Protein AF-A0A160TZB8-F1 (afdb_monomer_lite)

Foldseek 3Di:
DDPLLVVLLPLEDDDDDDVVSVVVLVPAPLQQKNKDFQFDPVDPVRDTQKMWMWHHPDRLDLETEIGIHGYPVGPPQCVVLLRLLLRLLSSVVNNNQKYKYKHAPPPVVVVVVCVLLVWDFPDCDPRITMTMDGSVSSNVSSVPDPPDVCSVVSVVVSD

Structure (mmCIF, N/CA/C/O backbone):
data_AF-A0A160TZB8-F1
#
_entry.id   AF-A0A160TZB8-F1
#
loop_
_atom_site.group_PDB
_atom_site.id
_atom_site.type_symbol
_atom_site.label_atom_id
_atom_site.label_alt_id
_atom_site.label_comp_id
_atom_site.label_asym_id
_atom_site.label_entity_id
_atom_site.label_seq_id
_atom_site.pdbx_PDB_ins_code
_atom_site.Cartn_x
_atom_site.Cartn_y
_atom_site.Cartn_z
_atom_site.occupancy
_atom_site.B_iso_or_equiv
_atom_site.auth_seq_id
_atom_site.auth_comp_id
_atom_site.auth_asym_id
_atom_site.auth_atom_id
_atom_site.pdbx_PDB_model_num
ATOM 1 N N . MET A 1 1 ? 2.854 10.811 11.549 1.00 58.38 1 MET A N 1
ATOM 2 C CA . MET A 1 1 ? 3.397 10.526 10.210 1.00 58.38 1 MET A CA 1
ATOM 3 C C . MET A 1 1 ? 4.912 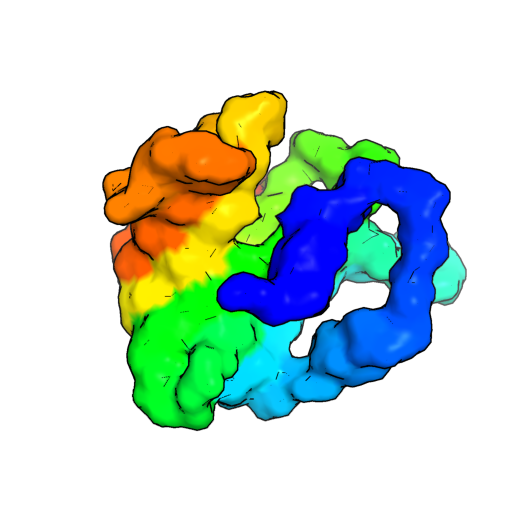10.497 10.303 1.00 58.38 1 MET A C 1
ATOM 5 O O . MET A 1 1 ? 5.502 11.507 10.694 1.00 58.38 1 MET A O 1
ATOM 9 N N . SER A 1 2 ? 5.513 9.342 10.032 1.00 65.06 2 SER A N 1
ATOM 10 C CA . SER A 1 2 ? 6.950 9.123 10.201 1.00 65.06 2 SER A CA 1
ATOM 11 C C . SER A 1 2 ? 7.764 9.603 8.976 1.00 65.06 2 SER A C 1
ATOM 13 O O . SER A 1 2 ? 7.187 9.861 7.910 1.00 65.06 2 SER A O 1
ATOM 15 N N . PRO A 1 3 ? 9.092 9.795 9.100 1.00 65.62 3 PRO A N 1
ATOM 16 C CA . PRO A 1 3 ? 9.971 10.133 7.974 1.00 65.62 3 PRO A CA 1
ATOM 17 C C . PRO A 1 3 ? 9.908 9.137 6.803 1.00 65.62 3 PRO A C 1
ATOM 19 O O . PRO A 1 3 ? 10.006 9.548 5.647 1.00 65.62 3 PRO A O 1
ATOM 22 N N . GLU A 1 4 ? 9.695 7.855 7.090 1.00 66.25 4 GLU A N 1
AT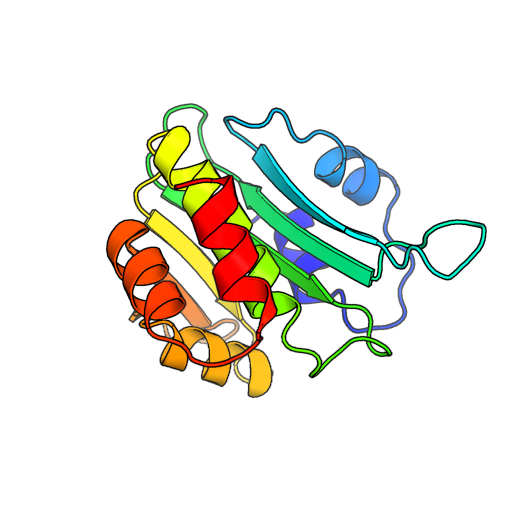OM 23 C CA . GLU A 1 4 ? 9.636 6.752 6.125 1.00 66.25 4 GLU A CA 1
ATOM 24 C C . GLU A 1 4 ? 8.416 6.867 5.210 1.00 66.25 4 GLU A C 1
ATOM 26 O O . GLU A 1 4 ? 8.549 6.877 3.984 1.00 66.25 4 GLU A O 1
ATOM 31 N N . SER A 1 5 ? 7.229 7.045 5.797 1.00 63.84 5 SER A N 1
ATOM 32 C CA . SER A 1 5 ? 5.988 7.238 5.042 1.00 63.84 5 SER A CA 1
ATOM 33 C C . SER A 1 5 ? 6.046 8.504 4.190 1.00 63.84 5 SER A C 1
ATOM 35 O O . SER A 1 5 ? 5.541 8.546 3.064 1.00 63.84 5 SER A O 1
ATOM 37 N N . ARG A 1 6 ? 6.719 9.545 4.700 1.00 66.56 6 ARG A N 1
ATOM 38 C CA . ARG A 1 6 ? 6.942 10.787 3.956 1.00 66.56 6 ARG A CA 1
ATOM 39 C C . ARG A 1 6 ? 7.842 10.539 2.754 1.00 66.56 6 ARG A C 1
ATOM 41 O O . ARG A 1 6 ? 7.530 11.026 1.675 1.00 66.56 6 ARG A O 1
ATOM 48 N N . TYR A 1 7 ? 8.910 9.768 2.921 1.00 66.00 7 TYR A N 1
ATOM 49 C CA . TYR A 1 7 ? 9.816 9.431 1.834 1.00 66.00 7 TYR A CA 1
ATOM 50 C C . TYR A 1 7 ? 9.134 8.600 0.740 1.00 66.00 7 TYR A C 1
ATOM 52 O O . TYR A 1 7 ? 9.183 8.984 -0.425 1.00 66.00 7 TYR A O 1
ATOM 60 N N . LEU A 1 8 ? 8.418 7.530 1.103 1.00 64.12 8 LEU A N 1
ATOM 61 C CA . LEU A 1 8 ? 7.713 6.677 0.136 1.00 64.12 8 LEU A CA 1
ATOM 62 C C . LEU A 1 8 ? 6.661 7.444 -0.674 1.00 64.12 8 LEU A C 1
ATOM 64 O O . LEU A 1 8 ? 6.551 7.257 -1.883 1.00 64.12 8 LEU A O 1
ATOM 68 N N . ARG A 1 9 ? 5.948 8.384 -0.042 1.00 62.47 9 ARG A N 1
ATOM 69 C CA . ARG A 1 9 ? 5.028 9.301 -0.735 1.00 62.47 9 ARG A CA 1
ATOM 70 C C . ARG A 1 9 ? 5.718 10.171 -1.794 1.00 62.47 9 ARG A C 1
ATOM 72 O O . ARG A 1 9 ? 5.065 10.589 -2.751 1.00 62.47 9 ARG A O 1
ATOM 79 N N . PHE A 1 10 ? 7.002 10.465 -1.607 1.00 52.84 10 PHE A N 1
ATOM 80 C CA . PHE A 1 10 ? 7.836 11.262 -2.506 1.00 52.84 10 PHE A CA 1
ATOM 81 C C . PHE A 1 10 ? 8.827 10.416 -3.310 1.00 52.84 10 PHE A C 1
ATOM 83 O O . PHE A 1 10 ? 9.719 10.978 -3.939 1.00 52.84 10 PHE A O 1
ATOM 90 N N . PHE A 1 11 ? 8.650 9.091 -3.369 1.00 56.50 11 PHE A N 1
ATOM 91 C CA . PHE A 1 11 ? 9.510 8.188 -4.146 1.00 56.50 11 PHE A CA 1
ATOM 92 C C . PHE A 1 11 ? 9.389 8.367 -5.677 1.00 56.50 11 PHE A C 1
ATOM 94 O O . PHE A 1 11 ? 9.891 7.563 -6.453 1.00 56.50 11 PHE A O 1
ATOM 101 N N . SER A 1 12 ? 8.743 9.446 -6.121 1.00 49.59 12 SER A N 1
ATOM 102 C CA . SER A 1 12 ? 8.857 10.023 -7.457 1.00 49.59 12 SER A CA 1
ATOM 103 C C . SER A 1 12 ? 9.658 11.330 -7.354 1.00 49.59 12 SER A C 1
ATOM 105 O O . SER A 1 12 ? 9.076 12.389 -7.096 1.00 49.59 12 SER A O 1
ATOM 107 N N . GLY A 1 13 ? 10.987 11.268 -7.494 1.00 42.25 13 GLY A N 1
ATOM 108 C CA . GLY A 1 13 ? 11.823 12.472 -7.611 1.00 42.25 13 GLY A CA 1
ATOM 109 C C . GLY A 1 13 ? 13.176 12.454 -6.884 1.00 42.25 13 GLY A C 1
ATOM 110 O O . GLY A 1 13 ? 13.269 12.782 -5.706 1.00 42.25 13 GLY A O 1
ATOM 111 N N . ALA A 1 14 ? 14.226 12.163 -7.657 1.00 45.16 14 ALA A N 1
ATOM 112 C CA . ALA A 1 14 ? 15.571 12.767 -7.693 1.00 45.16 14 ALA A CA 1
ATOM 113 C C . ALA A 1 14 ? 16.453 12.969 -6.434 1.00 45.16 14 ALA A C 1
ATOM 115 O O . ALA A 1 14 ? 17.559 13.477 -6.608 1.00 45.16 14 ALA A O 1
ATOM 116 N N . ASN A 1 15 ? 16.070 12.574 -5.214 1.00 52.47 15 ASN A N 1
ATOM 117 C CA . ASN A 1 15 ? 16.974 12.664 -4.054 1.00 52.47 15 ASN A CA 1
ATOM 118 C C . ASN A 1 15 ? 17.415 11.282 -3.539 1.00 52.47 15 ASN A C 1
ATOM 120 O O . ASN A 1 15 ? 16.564 10.401 -3.382 1.00 52.47 15 ASN A O 1
ATOM 124 N N . PRO A 1 16 ? 18.718 11.087 -3.237 1.00 58.88 16 PRO A N 1
ATOM 125 C CA . PRO A 1 16 ? 19.200 9.850 -2.636 1.00 58.88 16 PRO A CA 1
ATOM 126 C C . PRO A 1 16 ? 18.498 9.606 -1.298 1.00 58.88 16 PRO A C 1
ATOM 128 O O . PRO A 1 16 ? 18.293 10.530 -0.505 1.00 58.88 16 PRO A O 1
ATOM 131 N N . VAL A 1 17 ? 18.100 8.354 -1.069 1.00 63.94 17 VAL A N 1
ATOM 132 C CA . VAL A 1 17 ? 17.457 7.934 0.177 1.00 63.94 17 VAL A CA 1
ATOM 133 C C . VAL A 1 17 ? 18.479 8.086 1.307 1.00 63.94 17 VAL A C 1
ATOM 135 O O . VAL A 1 17 ? 19.582 7.559 1.176 1.00 63.94 17 VAL A O 1
ATOM 138 N N . PRO A 1 18 ? 18.156 8.749 2.428 1.00 69.12 18 PRO A N 1
ATOM 139 C CA . PRO A 1 18 ? 19.016 8.683 3.602 1.00 69.12 18 PRO A CA 1
ATOM 140 C C . PRO A 1 18 ? 19.134 7.234 4.097 1.00 69.12 18 PRO A C 1
ATOM 142 O O . PRO A 1 18 ? 18.113 6.561 4.240 1.00 69.12 18 PRO A O 1
ATOM 145 N N . ASP A 1 19 ? 20.341 6.776 4.439 1.00 71.50 19 ASP A N 1
ATOM 146 C CA . ASP A 1 19 ? 20.589 5.394 4.895 1.00 71.50 19 ASP A CA 1
ATOM 147 C C . ASP A 1 19 ? 19.681 4.970 6.056 1.00 71.50 19 ASP A C 1
ATOM 149 O O . ASP A 1 19 ? 19.214 3.836 6.111 1.00 71.50 19 ASP A O 1
ATOM 153 N N . ALA A 1 20 ? 19.364 5.899 6.963 1.00 70.94 20 ALA A N 1
ATOM 154 C CA . ALA A 1 20 ? 18.443 5.650 8.069 1.00 70.94 20 ALA A CA 1
ATOM 155 C C . ALA A 1 20 ? 17.029 5.269 7.590 1.00 70.94 20 ALA A C 1
ATOM 157 O O . ALA A 1 20 ? 16.392 4.399 8.178 1.00 70.94 20 ALA A O 1
ATOM 158 N N . VAL A 1 21 ? 16.551 5.885 6.504 1.00 71.81 21 VAL A N 1
ATOM 159 C CA . VAL A 1 21 ? 15.247 5.569 5.904 1.00 71.81 21 VAL A CA 1
ATOM 160 C C . VAL A 1 21 ? 15.309 4.226 5.184 1.00 71.81 21 VAL A C 1
ATOM 162 O O . VAL A 1 21 ? 14.384 3.433 5.333 1.00 71.81 21 VAL A O 1
ATOM 165 N N . VAL A 1 22 ? 16.401 3.929 4.469 1.00 74.31 22 VAL A N 1
ATOM 166 C CA . VAL A 1 22 ? 16.608 2.606 3.848 1.00 74.31 22 VAL A CA 1
ATOM 167 C C . VAL A 1 22 ? 16.584 1.511 4.908 1.00 74.31 22 VAL A C 1
ATOM 169 O O . VAL A 1 22 ? 15.849 0.538 4.770 1.00 74.31 22 VAL A O 1
ATOM 172 N N . HIS A 1 23 ? 17.350 1.684 5.985 1.00 76.50 23 HIS A N 1
ATOM 173 C CA . HIS A 1 23 ? 17.447 0.698 7.054 1.00 76.50 23 HIS A CA 1
ATOM 174 C C . HIS A 1 23 ? 16.101 0.478 7.753 1.00 76.50 23 HIS A C 1
ATOM 176 O O . HIS A 1 23 ? 15.709 -0.661 7.989 1.00 76.50 23 HIS A O 1
ATOM 182 N N . SER A 1 24 ? 15.370 1.562 8.024 1.00 75.12 24 SER A N 1
ATOM 183 C CA . SER A 1 24 ? 14.030 1.508 8.614 1.00 75.12 24 SER A CA 1
ATOM 184 C C . SER A 1 24 ? 13.040 0.780 7.698 1.00 75.12 24 SER A C 1
ATOM 186 O O . SER A 1 24 ? 12.371 -0.151 8.134 1.00 75.12 24 SER A O 1
ATOM 188 N N . LEU A 1 25 ? 13.009 1.112 6.399 1.00 80.19 25 LEU A N 1
ATOM 189 C CA . LEU A 1 25 ? 12.149 0.445 5.412 1.00 80.19 25 LEU A CA 1
ATOM 190 C C . LEU A 1 25 ? 12.503 -1.033 5.197 1.00 80.19 25 LEU A C 1
ATOM 192 O O . LEU A 1 25 ? 11.606 -1.838 4.950 1.00 80.19 25 LEU A O 1
ATOM 196 N N . ALA A 1 26 ? 13.783 -1.389 5.307 1.00 82.25 26 ALA A N 1
ATOM 197 C CA . ALA A 1 26 ? 14.258 -2.764 5.191 1.00 82.25 26 ALA A CA 1
ATOM 198 C C . ALA A 1 26 ? 13.937 -3.623 6.428 1.00 82.25 26 ALA A C 1
ATOM 200 O O . ALA A 1 26 ? 13.926 -4.848 6.325 1.00 82.25 26 ALA A O 1
ATOM 201 N N . ASN A 1 27 ? 13.652 -3.014 7.582 1.00 85.62 27 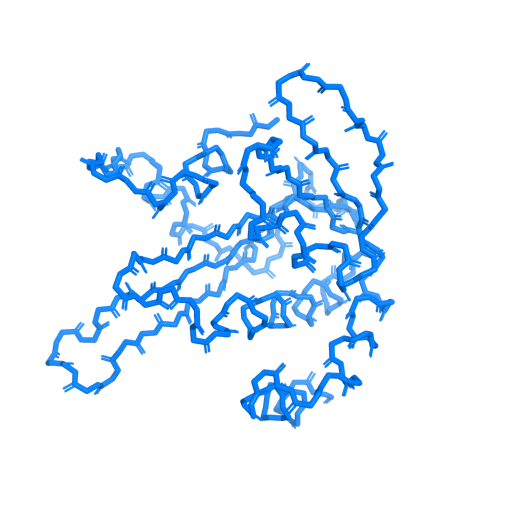ASN A N 1
ATOM 202 C CA . ASN A 1 27 ? 13.385 -3.720 8.837 1.00 85.62 27 ASN A CA 1
ATOM 203 C C . ASN A 1 27 ? 11.909 -4.147 8.986 1.00 85.62 27 ASN A C 1
ATOM 205 O O . ASN A 1 27 ? 11.287 -3.948 10.029 1.00 85.62 27 ASN A O 1
ATOM 209 N N . ALA A 1 28 ? 11.343 -4.728 7.925 1.00 90.50 28 ALA A N 1
ATOM 210 C CA . ALA A 1 28 ? 9.964 -5.199 7.902 1.00 90.50 28 ALA A CA 1
ATOM 211 C C . ALA A 1 28 ? 9.835 -6.571 8.588 1.00 90.50 28 ALA A C 1
ATOM 213 O O . ALA A 1 28 ? 10.290 -7.589 8.066 1.00 90.50 28 ALA A O 1
ATOM 214 N N . ASP A 1 29 ? 9.192 -6.602 9.756 1.00 91.38 29 ASP A N 1
ATOM 215 C CA . ASP A 1 29 ? 9.009 -7.804 10.584 1.00 91.38 29 ASP A CA 1
ATOM 216 C C . ASP A 1 29 ? 7.799 -8.671 10.181 1.00 91.38 29 ASP A C 1
ATOM 218 O O . ASP A 1 29 ? 7.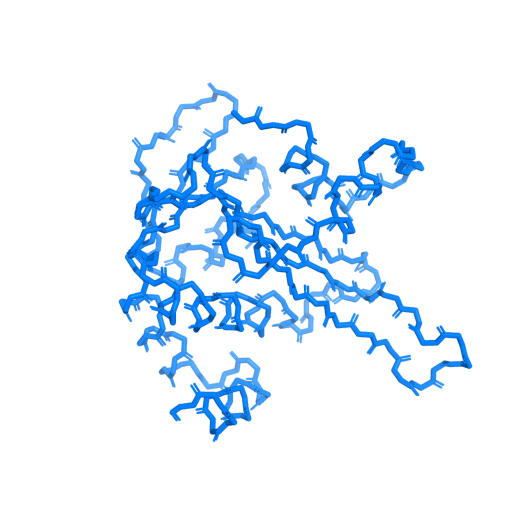579 -9.751 10.737 1.00 91.38 29 ASP A O 1
ATOM 222 N N . GLY A 1 30 ? 6.986 -8.191 9.235 1.00 90.31 30 GLY A N 1
ATOM 223 C CA . GLY A 1 30 ? 5.777 -8.855 8.754 1.00 90.31 30 GLY A CA 1
ATOM 224 C C . GLY A 1 30 ? 4.580 -8.790 9.711 1.00 90.31 30 GLY A C 1
ATOM 225 O O . GLY A 1 30 ? 3.556 -9.407 9.413 1.00 90.31 30 GLY A O 1
ATOM 226 N N . LYS A 1 31 ? 4.672 -8.061 10.833 1.00 91.31 31 LYS A N 1
ATOM 227 C CA . LYS A 1 31 ? 3.613 -7.940 11.857 1.00 91.31 31 LYS A CA 1
ATOM 228 C C . LYS A 1 31 ? 3.231 -6.491 12.145 1.00 91.31 31 LYS A C 1
ATOM 230 O O . LYS A 1 31 ? 2.069 -6.107 11.959 1.00 91.31 31 LYS A O 1
ATOM 235 N N . ALA A 1 32 ? 4.190 -5.711 12.638 1.00 91.31 32 ALA A N 1
ATOM 236 C CA . ALA A 1 32 ? 4.046 -4.279 12.874 1.00 91.31 32 ALA A CA 1
ATOM 237 C C . ALA A 1 32 ? 4.437 -3.489 11.622 1.00 91.31 32 ALA A C 1
ATOM 239 O O . ALA A 1 32 ? 3.855 -2.439 11.354 1.00 91.31 32 ALA A O 1
ATOM 240 N N . HIS A 1 33 ? 5.362 -4.030 10.827 1.00 93.62 33 HIS A N 1
ATOM 241 C CA . HIS A 1 33 ? 5.818 -3.463 9.569 1.00 93.62 33 HIS A CA 1
ATOM 242 C C . HIS A 1 33 ? 5.776 -4.523 8.472 1.00 93.62 33 HIS A C 1
ATOM 244 O O . HIS A 1 33 ? 6.596 -5.435 8.406 1.00 93.62 33 HIS A O 1
ATOM 250 N N . ILE A 1 34 ? 4.789 -4.398 7.594 1.00 95.12 34 ILE A N 1
ATOM 251 C CA . ILE A 1 34 ? 4.618 -5.247 6.417 1.00 95.12 34 ILE A CA 1
ATOM 252 C C . ILE A 1 34 ? 5.209 -4.508 5.220 1.00 95.12 34 ILE A C 1
ATOM 254 O O . ILE A 1 34 ? 4.953 -3.316 5.059 1.00 95.12 34 ILE A O 1
ATOM 258 N N . ALA A 1 35 ? 5.962 -5.209 4.373 1.00 94.12 35 ALA A N 1
ATOM 259 C CA . ALA A 1 35 ? 6.551 -4.660 3.159 1.00 94.12 35 ALA A CA 1
ATOM 260 C C . ALA A 1 35 ? 6.374 -5.616 1.976 1.00 94.12 35 ALA A C 1
ATOM 262 O O . ALA A 1 35 ? 6.521 -6.828 2.123 1.00 94.12 35 ALA A O 1
ATOM 263 N N . TRP A 1 36 ? 6.100 -5.055 0.803 1.00 94.81 36 TRP A N 1
ATOM 264 C CA . TRP A 1 36 ? 6.070 -5.760 -0.475 1.00 94.81 36 TRP A CA 1
ATOM 265 C C . TRP A 1 36 ? 6.836 -4.959 -1.522 1.00 94.81 36 TRP A C 1
ATOM 267 O O . TRP A 1 36 ? 6.717 -3.736 -1.574 1.00 94.81 36 TRP A O 1
ATOM 277 N N . GLY A 1 37 ? 7.587 -5.651 -2.377 1.00 91.56 37 GLY A N 1
ATOM 278 C CA . GLY A 1 37 ? 8.341 -5.062 -3.481 1.00 91.56 37 GLY A CA 1
ATOM 279 C C . GLY A 1 37 ? 8.051 -5.758 -4.807 1.00 91.56 37 GLY A C 1
ATOM 280 O O . GLY A 1 37 ? 7.662 -6.924 -4.833 1.00 91.56 37 GLY A O 1
ATOM 281 N N . ILE A 1 38 ? 8.240 -5.033 -5.906 1.00 90.69 38 ILE A N 1
ATOM 282 C CA . ILE A 1 38 ? 8.243 -5.573 -7.269 1.00 90.69 38 ILE A CA 1
ATOM 283 C C . ILE A 1 38 ? 9.641 -5.350 -7.837 1.00 90.69 38 ILE A C 1
ATOM 285 O O . ILE A 1 38 ? 10.118 -4.216 -7.844 1.00 90.69 38 ILE A O 1
ATOM 289 N N . LEU A 1 39 ? 10.274 -6.427 -8.294 1.00 90.31 39 LEU A N 1
ATOM 290 C CA . LEU A 1 39 ? 11.606 -6.429 -8.899 1.00 90.31 39 LEU A CA 1
ATOM 291 C C . LEU A 1 39 ? 11.491 -6.664 -10.407 1.00 90.31 39 LEU A C 1
ATOM 293 O O . LEU A 1 39 ? 10.611 -7.417 -10.839 1.00 90.31 39 LEU A O 1
ATOM 297 N N . ASP A 1 40 ? 12.391 -6.072 -11.190 1.00 87.56 40 ASP A N 1
ATOM 298 C CA . ASP A 1 40 ? 12.500 -6.379 -12.617 1.00 87.56 40 ASP A CA 1
ATOM 299 C C . ASP A 1 40 ? 13.397 -7.601 -12.829 1.00 87.56 40 ASP A C 1
ATOM 301 O O . ASP A 1 40 ? 14.615 -7.494 -12.888 1.00 87.56 40 ASP A O 1
ATOM 305 N N . ALA A 1 41 ? 12.794 -8.782 -12.954 1.00 88.50 41 ALA A N 1
ATOM 306 C CA . ALA A 1 41 ? 13.536 -10.027 -13.146 1.00 88.50 41 ALA A CA 1
ATOM 307 C C . ALA A 1 41 ? 14.224 -10.155 -14.523 1.00 88.50 41 ALA A C 1
ATOM 309 O O . ALA A 1 41 ? 14.878 -11.169 -14.768 1.00 88.50 41 ALA A O 1
ATOM 310 N N . SER A 1 42 ? 14.035 -9.195 -15.436 1.00 88.81 42 SER A N 1
ATOM 311 C CA . SER A 1 42 ? 14.664 -9.212 -16.763 1.00 88.81 42 SER A CA 1
ATOM 312 C C . SER A 1 42 ? 16.051 -8.565 -16.799 1.00 88.81 42 SER A C 1
ATOM 314 O O . SER A 1 42 ? 16.787 -8.790 -17.760 1.00 88.81 42 SER A O 1
ATOM 316 N N . GLU A 1 43 ? 16.422 -7.811 -15.762 1.00 86.19 43 GLU A N 1
ATOM 317 C CA . GLU A 1 43 ? 17.757 -7.230 -15.607 1.00 86.19 43 GLU A CA 1
ATOM 318 C C . GLU A 1 43 ? 18.615 -8.056 -14.636 1.00 86.19 43 GLU A C 1
ATOM 320 O O . GLU A 1 43 ? 18.103 -8.624 -13.670 1.00 86.19 43 GLU A O 1
ATOM 325 N N . ASP A 1 44 ? 19.932 -8.080 -14.868 1.00 83.69 44 ASP A N 1
ATOM 326 C CA . ASP A 1 44 ? 20.882 -8.932 -14.133 1.00 83.69 44 ASP A CA 1
ATOM 327 C C . ASP A 1 44 ? 20.867 -8.689 -12.611 1.00 83.69 44 ASP A C 1
ATOM 329 O O . ASP A 1 44 ? 20.950 -9.637 -11.830 1.00 83.69 44 ASP A O 1
ATOM 333 N N . ASP A 1 45 ? 20.701 -7.432 -12.186 1.00 86.19 45 ASP A N 1
ATOM 334 C CA . ASP A 1 45 ? 20.687 -7.042 -10.768 1.00 86.19 45 ASP A CA 1
ATOM 335 C C . ASP A 1 45 ? 19.278 -7.044 -10.149 1.00 86.19 45 ASP A C 1
ATOM 337 O O . ASP A 1 45 ? 19.105 -6.746 -8.964 1.00 86.19 45 ASP A O 1
ATOM 341 N N . THR A 1 46 ? 18.248 -7.396 -10.920 1.00 85.25 46 THR A N 1
ATOM 342 C CA . THR A 1 46 ? 16.846 -7.446 -10.478 1.00 85.25 46 THR A CA 1
ATOM 343 C C . THR A 1 46 ? 16.374 -6.191 -9.724 1.00 85.25 46 THR A C 1
ATOM 345 O O . THR A 1 46 ? 15.922 -6.279 -8.576 1.00 85.25 46 THR A O 1
ATOM 348 N N . PRO A 1 47 ? 16.498 -4.988 -10.314 1.00 84.56 47 PRO A N 1
ATOM 349 C CA . PRO A 1 47 ? 16.300 -3.741 -9.592 1.00 84.56 47 PRO A CA 1
ATOM 350 C C . PRO A 1 47 ? 14.872 -3.605 -9.055 1.00 84.56 47 PRO A C 1
ATOM 352 O O . PRO A 1 47 ? 13.890 -4.027 -9.673 1.00 84.56 47 PRO A O 1
ATOM 355 N N . LEU A 1 48 ? 14.749 -2.952 -7.898 1.00 84.50 48 LEU A N 1
ATOM 356 C CA . LEU A 1 48 ? 13.462 -2.640 -7.284 1.00 84.50 48 LEU A CA 1
ATOM 357 C C . LEU A 1 48 ? 12.707 -1.598 -8.115 1.00 84.50 48 LEU A C 1
ATOM 359 O O . LEU A 1 48 ? 13.122 -0.447 -8.214 1.00 84.50 48 LEU A O 1
ATOM 363 N N . MET A 1 49 ? 11.557 -1.985 -8.659 1.00 87.50 49 MET A N 1
ATOM 364 C CA . MET A 1 49 ? 10.691 -1.124 -9.470 1.00 87.50 49 MET A CA 1
ATOM 365 C C . MET A 1 49 ? 9.732 -0.296 -8.607 1.00 87.50 49 MET A C 1
ATOM 367 O O . MET A 1 49 ? 9.431 0.863 -8.908 1.00 87.50 49 MET A O 1
ATOM 371 N N . ALA A 1 50 ? 9.193 -0.921 -7.560 1.00 87.94 50 ALA A N 1
ATOM 372 C CA . ALA A 1 50 ? 8.172 -0.348 -6.694 1.00 87.94 50 ALA A CA 1
ATOM 373 C C . ALA A 1 50 ? 8.140 -1.057 -5.337 1.00 87.94 50 ALA A C 1
ATOM 375 O O . ALA A 1 50 ? 8.424 -2.252 -5.261 1.00 87.94 50 ALA A O 1
ATOM 376 N N . ALA A 1 51 ? 7.731 -0.344 -4.288 1.00 90.88 51 ALA A N 1
ATOM 377 C CA . ALA A 1 51 ? 7.578 -0.895 -2.945 1.00 90.88 51 ALA A CA 1
ATOM 378 C C . ALA A 1 51 ? 6.385 -0.283 -2.211 1.00 90.88 51 ALA A C 1
ATOM 380 O O . ALA A 1 51 ? 6.114 0.912 -2.345 1.00 90.88 51 ALA A O 1
ATOM 381 N N . ALA A 1 52 ? 5.692 -1.097 -1.418 1.00 92.06 52 ALA A N 1
ATOM 382 C CA . ALA A 1 52 ? 4.624 -0.673 -0.525 1.00 92.06 52 ALA A CA 1
ATOM 383 C C . ALA A 1 52 ? 4.832 -1.214 0.881 1.00 92.06 52 ALA A C 1
ATOM 385 O O . ALA A 1 52 ? 5.323 -2.326 1.064 1.00 92.06 52 ALA A O 1
ATOM 386 N N . HIS A 1 53 ? 4.402 -0.433 1.862 1.00 94.38 53 HIS A N 1
ATOM 387 C CA . HIS A 1 53 ? 4.522 -0.754 3.270 1.00 94.38 53 HIS A CA 1
ATOM 388 C C . HIS A 1 53 ? 3.212 -0.474 4.000 1.00 94.38 53 HIS A C 1
ATOM 390 O O . HIS A 1 53 ? 2.519 0.488 3.671 1.00 94.38 53 HIS A O 1
ATOM 396 N N . ALA A 1 54 ? 2.911 -1.291 5.009 1.00 95.25 54 ALA A N 1
ATOM 397 C CA . ALA A 1 54 ? 1.926 -0.995 6.041 1.00 95.25 54 ALA A CA 1
ATOM 398 C C . ALA A 1 54 ? 2.611 -1.006 7.411 1.00 95.25 54 ALA A C 1
ATOM 400 O O . ALA A 1 54 ? 3.214 -2.013 7.787 1.00 95.25 54 ALA A O 1
ATOM 401 N N . ILE A 1 55 ? 2.532 0.108 8.140 1.00 93.69 55 ILE A N 1
ATOM 402 C CA . ILE A 1 55 ? 3.257 0.314 9.402 1.00 93.69 55 ILE A CA 1
ATOM 403 C C . ILE A 1 55 ? 2.261 0.647 10.513 1.00 93.69 55 ILE A C 1
ATOM 405 O O . ILE A 1 55 ? 1.544 1.645 10.432 1.00 93.69 55 ILE A O 1
ATOM 409 N N . ARG A 1 56 ? 2.195 -0.167 11.567 1.00 92.94 56 ARG A N 1
ATOM 410 C CA . ARG A 1 56 ? 1.414 0.172 12.762 1.00 92.94 56 ARG A CA 1
ATOM 411 C C . ARG A 1 56 ? 2.146 1.218 13.596 1.00 92.94 56 ARG A C 1
ATOM 413 O O . ARG A 1 56 ? 3.359 1.158 13.749 1.00 92.94 56 ARG A O 1
ATOM 420 N N . ALA A 1 57 ? 1.386 2.123 14.207 1.00 84.81 57 ALA A N 1
ATOM 421 C CA . ALA A 1 57 ? 1.929 3.013 15.233 1.00 84.81 57 ALA A CA 1
ATOM 422 C C . ALA A 1 57 ? 2.288 2.252 16.522 1.00 84.81 57 ALA A C 1
ATOM 424 O O . ALA A 1 57 ? 3.239 2.614 17.198 1.00 84.81 57 ALA A O 1
ATOM 425 N N . GLU A 1 58 ? 1.538 1.190 16.828 1.00 88.25 58 GLU A N 1
ATOM 426 C CA . GLU A 1 58 ? 1.718 0.333 18.003 1.00 88.25 58 GLU A CA 1
ATOM 427 C C . GLU A 1 58 ? 1.578 -1.144 17.591 1.00 88.25 58 GLU A C 1
ATOM 429 O O . GLU A 1 58 ? 0.726 -1.434 16.743 1.00 88.25 58 GLU A O 1
ATOM 434 N N . PRO A 1 59 ? 2.329 -2.093 18.184 1.00 80.81 59 PRO A N 1
ATOM 435 C CA . PRO A 1 59 ? 2.375 -3.494 17.740 1.00 80.81 59 PRO A CA 1
ATOM 436 C C . PRO A 1 59 ? 1.011 -4.183 17.551 1.00 80.81 59 PRO A C 1
ATOM 438 O O . PRO A 1 59 ? 0.833 -4.922 16.584 1.00 80.81 59 PRO A O 1
ATOM 441 N N . ASP A 1 60 ? 0.028 -3.887 18.406 1.00 87.00 60 ASP A N 1
ATOM 442 C CA . ASP A 1 60 ? -1.305 -4.515 18.383 1.00 87.00 60 ASP A CA 1
ATOM 443 C C . ASP A 1 60 ? -2.393 -3.643 17.722 1.00 87.00 60 ASP A C 1
ATOM 445 O O . ASP A 1 60 ? -3.579 -3.988 17.717 1.00 87.00 60 ASP A O 1
ATOM 449 N N . SER A 1 61 ? -2.025 -2.488 17.156 1.00 95.19 61 SER A N 1
ATOM 450 C CA . SER A 1 61 ? -2.983 -1.554 16.553 1.00 95.19 61 SER A CA 1
ATOM 451 C C . SER A 1 61 ? -3.662 -2.165 15.334 1.00 95.19 61 SER A C 1
ATOM 453 O O . SER A 1 61 ? -3.007 -2.424 14.333 1.00 95.19 61 SER A O 1
ATOM 455 N N . LYS A 1 62 ? -4.993 -2.283 15.315 1.00 97.06 62 LYS A N 1
ATOM 456 C CA . LYS A 1 62 ? -5.742 -2.723 14.115 1.00 97.06 62 LYS A CA 1
ATOM 457 C C . LYS A 1 62 ? -5.644 -1.767 12.915 1.00 97.06 62 LYS A C 1
ATOM 459 O O . LYS A 1 62 ? -6.179 -2.073 11.851 1.00 97.06 62 LYS A O 1
ATOM 464 N N . ARG A 1 63 ? -4.992 -0.615 13.088 1.00 97.00 63 ARG A N 1
ATOM 465 C CA . ARG A 1 63 ? -4.789 0.419 12.069 1.00 97.00 63 ARG A CA 1
ATOM 466 C C . ARG A 1 63 ? -3.307 0.513 11.711 1.00 97.00 63 ARG A C 1
ATOM 468 O O . ARG A 1 63 ? -2.466 0.499 12.617 1.00 97.00 63 ARG A O 1
ATOM 475 N N . ALA A 1 64 ? -3.004 0.647 10.425 1.00 96.19 64 ALA A N 1
ATOM 476 C CA . ALA A 1 64 ? -1.647 0.841 9.923 1.00 96.19 64 ALA A CA 1
ATOM 477 C C . ALA A 1 64 ? -1.591 1.926 8.838 1.00 96.19 64 ALA A C 1
ATOM 479 O O . ALA A 1 64 ? -2.553 2.131 8.099 1.00 96.19 64 ALA A O 1
ATOM 480 N N . GLU A 1 65 ? -0.458 2.614 8.741 1.00 94.31 65 GLU A N 1
ATOM 481 C CA . GLU A 1 65 ? -0.177 3.594 7.694 1.00 94.31 65 GLU A CA 1
ATOM 482 C C . GLU A 1 65 ? 0.309 2.874 6.430 1.00 94.31 65 GLU A C 1
ATOM 484 O O . GLU A 1 65 ? 1.316 2.170 6.467 1.00 94.31 65 GLU A O 1
ATOM 489 N N . LEU A 1 66 ? -0.407 3.051 5.320 1.00 94.19 66 LEU A N 1
ATOM 490 C CA . LEU A 1 66 ? -0.056 2.593 3.983 1.00 94.19 66 LEU A CA 1
ATOM 491 C C . LEU A 1 66 ? 0.790 3.653 3.273 1.00 94.19 66 LEU A C 1
ATOM 493 O O . LEU A 1 66 ? 0.342 4.777 3.030 1.00 94.19 66 LEU A O 1
ATOM 497 N N . ALA A 1 67 ? 1.979 3.251 2.840 1.00 90.50 67 ALA A N 1
ATOM 498 C CA . ALA A 1 67 ? 2.867 4.062 2.021 1.00 90.50 67 ALA A CA 1
ATOM 499 C C . ALA A 1 67 ? 3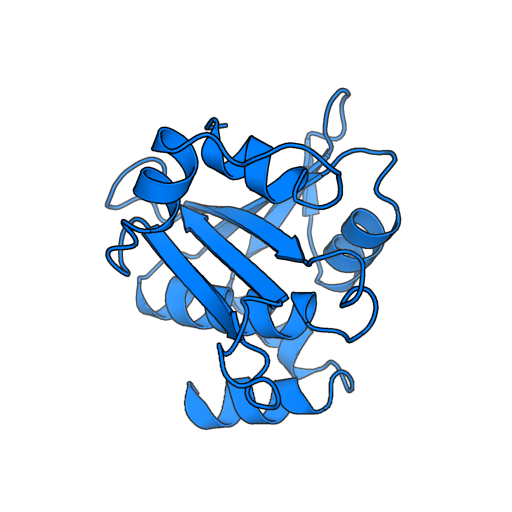.349 3.261 0.803 1.00 90.50 67 ALA A C 1
ATOM 501 O O . ALA A 1 67 ? 3.604 2.066 0.904 1.00 90.50 67 ALA A O 1
ATOM 502 N N . LEU A 1 68 ? 3.454 3.901 -0.363 1.00 88.31 68 LEU A N 1
ATOM 503 C CA . LEU A 1 68 ? 3.797 3.251 -1.632 1.00 88.31 68 LEU A CA 1
ATOM 504 C C . LEU A 1 68 ? 4.644 4.191 -2.490 1.00 88.31 68 LEU A C 1
ATOM 506 O O . LEU A 1 68 ? 4.272 5.350 -2.671 1.00 88.31 68 LEU A O 1
ATOM 510 N N . GLY A 1 69 ? 5.699 3.643 -3.090 1.00 84.88 69 GLY A N 1
ATOM 511 C CA . GLY A 1 69 ? 6.536 4.293 -4.093 1.00 84.88 69 GLY A CA 1
ATOM 512 C C . GLY A 1 69 ? 6.657 3.455 -5.368 1.00 84.88 69 GLY A C 1
ATOM 513 O O . GLY A 1 69 ? 6.714 2.228 -5.310 1.00 84.88 69 GLY A O 1
ATOM 514 N N . VAL A 1 70 ? 6.699 4.115 -6.527 1.00 83.69 70 VAL A N 1
ATOM 515 C CA . VAL A 1 70 ? 6.949 3.495 -7.840 1.00 83.69 70 VAL A CA 1
ATOM 516 C C . VAL A 1 70 ? 7.948 4.374 -8.577 1.00 83.69 70 VAL A C 1
ATOM 518 O O . VAL A 1 70 ? 7.695 5.574 -8.704 1.00 83.69 70 VAL A O 1
ATOM 521 N N . LEU A 1 71 ? 9.044 3.795 -9.074 1.00 81.06 71 LEU A N 1
ATOM 522 C CA . LEU A 1 71 ? 10.015 4.543 -9.873 1.00 81.06 71 LEU A CA 1
ATOM 523 C C . LEU A 1 71 ? 9.354 5.103 -11.136 1.00 81.06 71 LEU A C 1
ATOM 525 O O . LEU A 1 71 ? 8.511 4.453 -11.755 1.00 81.06 71 LEU A O 1
ATOM 529 N N . ASP A 1 72 ? 9.761 6.308 -11.535 1.00 78.62 72 ASP A N 1
ATOM 530 C CA . ASP A 1 72 ? 9.104 7.071 -12.602 1.00 78.62 72 ASP A CA 1
ATOM 531 C C . ASP A 1 72 ? 8.995 6.295 -13.921 1.00 78.62 72 ASP A C 1
ATOM 533 O O . ASP A 1 72 ? 7.930 6.300 -14.543 1.00 78.62 72 ASP A O 1
ATOM 537 N N . GLN A 1 73 ? 10.044 5.554 -14.297 1.00 79.75 73 GLN A N 1
ATOM 538 C CA . GLN A 1 73 ? 10.072 4.732 -15.514 1.00 79.75 73 GLN A CA 1
ATOM 539 C C . GLN A 1 73 ? 9.090 3.546 -15.495 1.00 79.75 73 GLN A C 1
ATOM 541 O O . GLN A 1 73 ? 8.754 3.018 -16.550 1.00 79.75 73 GLN A O 1
ATOM 546 N N . TYR A 1 74 ? 8.588 3.165 -14.317 1.00 81.62 74 TYR A N 1
ATOM 547 C CA . TYR A 1 74 ? 7.655 2.052 -14.116 1.00 81.62 74 TYR A CA 1
ATOM 548 C C . TYR A 1 74 ? 6.246 2.508 -13.694 1.00 81.62 74 TYR A C 1
ATOM 550 O O . TYR A 1 74 ? 5.374 1.689 -13.372 1.00 81.62 74 TYR A O 1
ATOM 558 N N . GLN A 1 75 ? 5.969 3.817 -13.708 1.00 79.75 75 GLN A N 1
ATOM 559 C CA . GLN A 1 75 ? 4.623 4.331 -13.458 1.00 79.75 75 GLN A CA 1
ATOM 560 C C . GLN A 1 75 ? 3.628 3.911 -14.554 1.00 79.75 75 GLN A C 1
ATOM 562 O O . GLN A 1 75 ? 3.986 3.607 -15.680 1.00 79.75 75 GLN A O 1
ATOM 567 N N . ALA A 1 76 ? 2.332 3.944 -14.226 1.00 77.94 76 ALA A N 1
ATOM 568 C CA . ALA A 1 76 ? 1.219 3.625 -15.135 1.00 77.94 76 ALA A CA 1
ATOM 569 C C . ALA A 1 76 ? 1.106 2.155 -15.608 1.00 77.94 76 ALA A C 1
ATOM 571 O O . ALA A 1 76 ? 0.172 1.839 -16.340 1.00 77.94 76 ALA A O 1
ATOM 572 N N . HIS A 1 77 ? 1.922 1.235 -15.085 1.00 78.75 77 HIS A N 1
ATOM 573 C CA . HIS A 1 77 ? 1.819 -0.213 -15.353 1.00 78.75 77 HIS A CA 1
ATOM 574 C C . HIS A 1 77 ? 0.923 -0.989 -14.368 1.00 78.75 77 HIS A C 1
ATOM 576 O O . HIS A 1 77 ? 0.886 -2.214 -14.362 1.00 78.75 77 HIS A O 1
ATOM 582 N N . GLY A 1 78 ? 0.183 -0.293 -13.499 1.00 84.94 78 GLY A N 1
ATOM 583 C CA . GLY A 1 78 ? -0.711 -0.932 -12.525 1.00 84.94 78 GLY A CA 1
ATOM 584 C C . GLY A 1 78 ? -0.014 -1.533 -11.297 1.00 84.94 78 GLY A C 1
ATOM 585 O O . GLY A 1 78 ? -0.708 -2.065 -10.434 1.00 84.94 78 GLY A O 1
ATOM 586 N N . LEU A 1 79 ? 1.309 -1.371 -11.167 1.00 90.62 79 LEU A N 1
ATOM 587 C CA . LEU A 1 79 ? 2.126 -1.878 -10.053 1.00 90.62 79 LEU A CA 1
ATOM 588 C C . LEU A 1 79 ? 1.572 -1.491 -8.675 1.00 90.62 79 LEU A C 1
ATOM 590 O O . LEU A 1 79 ? 1.526 -2.312 -7.766 1.00 90.62 79 LEU A O 1
ATOM 594 N N . SER A 1 80 ? 1.050 -0.267 -8.548 1.00 90.44 80 SER A N 1
ATOM 595 C CA . SER A 1 80 ? 0.408 0.215 -7.322 1.00 90.44 80 SER A CA 1
ATOM 596 C C . SER A 1 80 ? -0.745 -0.676 -6.862 1.00 90.44 80 SER A C 1
ATOM 598 O O . SER A 1 80 ? -0.867 -0.941 -5.676 1.00 90.44 80 SER A O 1
ATOM 600 N N . ARG A 1 81 ? -1.591 -1.160 -7.782 1.00 94.06 81 ARG A N 1
ATOM 601 C CA . ARG A 1 81 ? -2.736 -2.014 -7.421 1.00 94.06 81 ARG A CA 1
ATOM 602 C C . ARG A 1 81 ? -2.281 -3.388 -6.949 1.00 94.06 81 ARG A C 1
ATOM 604 O O . ARG A 1 81 ? -2.839 -3.892 -5.985 1.00 94.06 81 ARG A O 1
ATOM 611 N N . LEU A 1 82 ? -1.264 -3.958 -7.601 1.00 94.25 82 LEU A N 1
ATOM 612 C CA . LEU A 1 82 ? -0.677 -5.237 -7.196 1.00 94.25 82 LEU A CA 1
ATOM 613 C C . LEU A 1 82 ? -0.106 -5.141 -5.780 1.00 94.25 82 LEU A C 1
ATOM 615 O O . LEU A 1 82 ? -0.449 -5.946 -4.924 1.00 94.25 82 LEU A O 1
ATOM 619 N N . LEU A 1 83 ? 0.693 -4.104 -5.520 1.00 94.38 83 LEU A N 1
ATOM 620 C CA . LEU A 1 83 ? 1.290 -3.878 -4.208 1.00 94.38 83 LEU A CA 1
ATOM 621 C C . LEU A 1 83 ? 0.244 -3.621 -3.119 1.00 94.38 83 LEU A C 1
ATOM 623 O O . LEU A 1 83 ? 0.343 -4.203 -2.043 1.00 94.38 83 LEU A O 1
ATOM 627 N N . ILE A 1 84 ? -0.776 -2.801 -3.394 1.00 96.19 84 ILE A N 1
ATOM 628 C CA . ILE A 1 84 ? -1.858 -2.549 -2.430 1.00 96.19 84 ILE A CA 1
ATOM 629 C C . ILE A 1 84 ? -2.631 -3.841 -2.134 1.00 96.19 84 ILE A C 1
ATOM 631 O O . ILE A 1 84 ? -2.940 -4.091 -0.973 1.00 96.19 84 ILE A O 1
ATOM 635 N N . ALA A 1 85 ? -2.897 -4.685 -3.137 1.00 96.62 85 ALA A N 1
ATOM 636 C CA . ALA A 1 85 ? -3.549 -5.979 -2.925 1.00 96.62 85 ALA A CA 1
ATOM 637 C C . ALA A 1 85 ? -2.711 -6.903 -2.029 1.00 96.62 85 ALA A C 1
ATOM 639 O O . ALA A 1 85 ? -3.237 -7.446 -1.057 1.00 96.62 85 ALA A O 1
ATOM 640 N N . SER A 1 86 ? -1.411 -7.036 -2.309 1.00 96.69 86 SER A N 1
ATOM 641 C CA . SER A 1 86 ? -0.508 -7.859 -1.497 1.00 96.69 86 SER A CA 1
ATOM 642 C C . SER A 1 86 ? -0.413 -7.353 -0.056 1.00 96.69 86 SER A C 1
ATOM 644 O O . SER A 1 86 ? -0.543 -8.139 0.884 1.00 96.69 86 SER A O 1
ATOM 646 N N . VAL A 1 87 ? -0.273 -6.036 0.134 1.00 96.94 87 VAL A N 1
ATOM 647 C CA . VAL A 1 87 ? -0.266 -5.418 1.467 1.00 96.94 87 VAL A CA 1
ATOM 648 C C . VAL A 1 87 ? -1.589 -5.664 2.187 1.00 96.94 87 VAL A C 1
ATOM 650 O O . VAL A 1 87 ? -1.563 -6.112 3.327 1.00 96.94 87 VAL A O 1
ATOM 653 N N . ALA A 1 88 ? -2.736 -5.436 1.543 1.00 97.75 88 ALA A N 1
ATOM 654 C CA . ALA A 1 88 ? -4.045 -5.611 2.171 1.00 97.75 88 ALA A CA 1
ATOM 655 C C . ALA A 1 88 ? -4.278 -7.061 2.632 1.00 97.75 88 ALA A C 1
ATOM 657 O O . ALA A 1 88 ? -4.746 -7.283 3.750 1.00 97.75 88 ALA A O 1
ATOM 658 N N . LEU A 1 89 ? -3.883 -8.053 1.826 1.00 97.56 89 LEU A N 1
ATOM 659 C CA . LEU A 1 89 ? -3.977 -9.470 2.195 1.00 97.56 89 LEU A CA 1
ATOM 660 C C . LEU A 1 89 ? -3.087 -9.811 3.398 1.00 97.56 89 LEU A C 1
ATOM 662 O O . LEU A 1 89 ? -3.553 -10.459 4.338 1.00 97.56 89 LEU A O 1
ATOM 666 N N . SER A 1 90 ? -1.839 -9.331 3.416 1.00 97.12 90 SER A N 1
ATOM 667 C CA . SER A 1 90 ? -0.946 -9.496 4.571 1.00 97.12 90 SER A CA 1
ATOM 668 C C . SER A 1 90 ? -1.478 -8.781 5.815 1.00 97.12 90 SER A C 1
ATOM 670 O O . SER A 1 90 ? -1.447 -9.343 6.907 1.00 97.12 90 SER A O 1
ATOM 672 N N . CYS A 1 91 ? -2.016 -7.572 5.658 1.00 97.25 91 CYS A N 1
ATOM 673 C CA . CYS A 1 91 ? -2.645 -6.811 6.730 1.00 97.25 91 CYS A CA 1
ATOM 674 C C . CYS A 1 91 ? -3.797 -7.590 7.361 1.00 97.25 91 CYS A C 1
ATOM 676 O O . CYS A 1 91 ? -3.811 -7.771 8.581 1.00 97.25 91 CYS A O 1
ATOM 678 N N . ARG A 1 92 ? -4.700 -8.128 6.536 1.00 97.50 92 ARG A N 1
ATOM 679 C CA . ARG A 1 92 ? -5.808 -8.966 6.998 1.00 97.50 92 ARG A CA 1
ATOM 680 C C . ARG A 1 92 ? -5.314 -10.186 7.774 1.00 97.50 92 ARG A C 1
ATOM 682 O O . ARG A 1 92 ? -5.820 -10.457 8.859 1.00 97.50 92 ARG A O 1
ATOM 689 N N . ALA A 1 93 ? -4.294 -10.880 7.264 1.00 96.44 93 ALA A N 1
ATOM 690 C CA . ALA A 1 93 ? -3.703 -12.043 7.933 1.00 96.44 93 ALA A CA 1
ATOM 691 C C . ALA A 1 93 ? -3.090 -11.703 9.307 1.00 96.44 93 ALA A C 1
ATOM 693 O O . ALA A 1 93 ? -3.070 -12.548 10.198 1.00 96.44 93 ALA A O 1
ATOM 694 N N . GLN A 1 94 ? -2.636 -10.461 9.499 1.00 96.19 94 GLN A N 1
ATOM 695 C CA . GLN A 1 94 ? -2.115 -9.952 10.772 1.00 96.19 94 GLN A CA 1
ATOM 696 C C . GLN A 1 94 ? -3.182 -9.243 11.630 1.00 96.19 94 GLN A C 1
ATOM 698 O O . GLN A 1 94 ? -2.855 -8.620 12.642 1.00 96.19 94 GLN A O 1
ATOM 703 N N . GLY A 1 95 ? -4.462 -9.284 11.246 1.00 96.56 95 GLY A N 1
ATOM 704 C CA . GLY A 1 95 ? -5.550 -8.637 11.988 1.00 96.56 95 GLY A CA 1
ATOM 705 C C . GLY A 1 95 ? -5.550 -7.103 11.923 1.00 96.56 95 GLY A C 1
ATOM 706 O O . GLY A 1 95 ? -6.129 -6.452 12.797 1.00 96.56 95 GLY A O 1
ATOM 707 N N . ILE A 1 96 ? -4.891 -6.509 10.924 1.00 98.12 96 ILE A N 1
ATOM 708 C CA . ILE A 1 96 ? -5.071 -5.096 10.561 1.00 98.12 96 ILE A CA 1
ATOM 709 C C . ILE A 1 96 ? -6.372 -5.001 9.767 1.00 98.12 96 ILE A C 1
ATOM 711 O O . ILE A 1 96 ? -6.513 -5.646 8.731 1.00 98.12 96 ILE A O 1
ATOM 715 N N . THR A 1 97 ? -7.305 -4.185 10.246 1.00 98.38 97 THR A N 1
ATOM 716 C CA . THR A 1 97 ? -8.627 -3.989 9.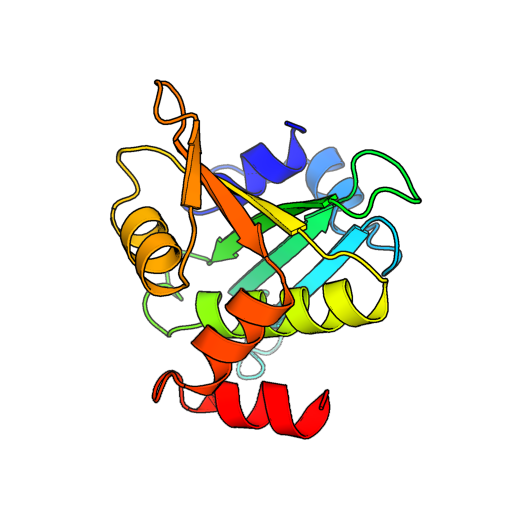628 1.00 98.38 97 THR A CA 1
ATOM 717 C C . THR A 1 97 ? -8.757 -2.624 8.960 1.00 98.38 97 THR A C 1
ATOM 719 O O . THR A 1 97 ? -9.732 -2.358 8.267 1.00 98.38 97 THR A O 1
ATOM 722 N N . THR A 1 98 ? -7.800 -1.720 9.179 1.00 98.25 98 THR A N 1
ATOM 723 C CA . THR A 1 98 ? -7.861 -0.363 8.631 1.00 98.25 98 THR A CA 1
ATOM 724 C C . THR A 1 98 ? -6.496 0.094 8.144 1.00 98.25 98 THR A C 1
ATOM 726 O O . THR A 1 98 ? -5.508 0.015 8.878 1.00 98.25 98 THR A O 1
ATOM 729 N N . LEU A 1 99 ? -6.456 0.619 6.923 1.00 97.75 99 LEU A N 1
ATOM 730 C CA . LEU A 1 99 ? -5.288 1.286 6.362 1.00 97.75 99 LEU A CA 1
ATOM 731 C C . LEU A 1 99 ? -5.553 2.782 6.230 1.00 97.75 99 LEU A C 1
ATOM 733 O O . LEU A 1 99 ? -6.592 3.189 5.713 1.00 97.75 99 LEU A O 1
ATOM 737 N N . GLU A 1 100 ? -4.596 3.594 6.661 1.00 95.62 100 GLU A N 1
ATOM 738 C CA . GLU A 1 100 ? -4.590 5.037 6.426 1.00 95.62 100 GLU A CA 1
ATOM 739 C C . GLU A 1 100 ? -3.492 5.392 5.430 1.00 95.62 100 GLU A C 1
ATOM 741 O O . GLU A 1 100 ? -2.371 4.921 5.562 1.00 95.62 100 GLU A O 1
ATOM 746 N N . ALA A 1 101 ? -3.774 6.243 4.451 1.00 92.50 101 ALA A N 1
ATOM 747 C CA . ALA A 1 101 ? -2.768 6.720 3.510 1.00 92.50 101 ALA A CA 1
ATOM 748 C C . ALA A 1 101 ? -2.864 8.234 3.353 1.00 92.50 101 ALA A C 1
ATOM 750 O O . ALA A 1 101 ? -3.960 8.795 3.320 1.00 92.50 101 ALA A O 1
ATOM 751 N N . GLU A 1 102 ? -1.729 8.907 3.189 1.00 89.81 102 GLU A N 1
ATOM 752 C CA . GLU A 1 102 ? -1.716 10.342 2.921 1.00 89.81 102 GLU A CA 1
ATOM 753 C C . GLU A 1 102 ? -1.199 10.667 1.520 1.00 89.81 102 GLU A C 1
ATOM 755 O O . GLU A 1 102 ? -0.142 10.196 1.099 1.00 89.81 102 GLU A O 1
ATOM 760 N N . THR A 1 103 ? -1.885 11.567 0.820 1.00 87.25 103 THR A N 1
ATOM 761 C CA . THR A 1 103 ? -1.493 12.048 -0.510 1.00 87.25 103 THR A CA 1
ATOM 762 C C . THR A 1 103 ? -1.387 13.566 -0.555 1.00 87.25 103 THR A C 1
ATOM 764 O O . THR A 1 103 ? -1.956 14.290 0.267 1.00 87.25 103 THR A O 1
ATOM 767 N N . LEU A 1 104 ? -0.607 14.075 -1.517 1.00 85.75 104 LEU A N 1
ATOM 768 C CA . LEU A 1 104 ? -0.641 15.497 -1.859 1.00 85.75 104 LEU A CA 1
ATOM 769 C C . LEU A 1 104 ? -1.918 15.777 -2.663 1.00 85.75 104 LEU A C 1
ATOM 771 O O . LEU A 1 104 ? -2.245 14.964 -3.537 1.00 85.75 104 LEU A O 1
ATOM 775 N N . PRO A 1 105 ? -2.606 16.912 -2.446 1.00 83.69 105 PRO A N 1
ATOM 776 C CA . PRO A 1 105 ? -3.735 17.314 -3.287 1.00 83.69 105 PRO A CA 1
ATOM 777 C C . PRO A 1 105 ? -3.392 17.319 -4.789 1.00 83.69 105 PRO A C 1
ATOM 779 O O . PRO A 1 105 ? -4.212 16.943 -5.631 1.00 83.69 105 PRO A O 1
ATOM 782 N N . GLU A 1 106 ? -2.148 17.658 -5.132 1.00 83.94 106 GLU A N 1
ATOM 783 C CA . GLU A 1 106 ? -1.640 17.750 -6.503 1.00 83.94 106 GLU A CA 1
ATOM 784 C C . GLU A 1 106 ? -1.359 16.380 -7.136 1.00 83.94 106 GLU A C 1
ATOM 786 O O . GLU A 1 106 ? -1.329 16.267 -8.365 1.00 83.94 106 GLU A O 1
ATOM 791 N N . ASN A 1 107 ? -1.199 15.317 -6.335 1.00 84.12 107 ASN A N 1
ATOM 792 C CA . ASN A 1 107 ? -0.965 13.962 -6.838 1.00 84.12 107 ASN A CA 1
ATOM 793 C C . ASN A 1 107 ? -2.276 13.338 -7.343 1.00 84.12 107 ASN A C 1
ATOM 795 O O . ASN A 1 107 ? -2.832 12.398 -6.769 1.00 84.12 107 ASN A O 1
ATOM 799 N N . ARG A 1 108 ? -2.783 13.880 -8.457 1.00 86.75 108 ARG A N 1
ATOM 800 C CA . ARG A 1 108 ? -4.056 13.480 -9.075 1.00 86.75 108 ARG A CA 1
ATOM 801 C C . ARG A 1 108 ? -4.114 11.985 -9.385 1.00 86.75 108 ARG A C 1
ATOM 803 O O . ARG A 1 108 ? -5.192 11.405 -9.281 1.00 86.75 108 ARG A O 1
ATOM 810 N N . LYS A 1 109 ? -2.981 11.360 -9.737 1.00 85.69 109 LYS A N 1
ATOM 811 C CA . LYS A 1 109 ? -2.899 9.914 -10.000 1.00 85.69 109 LYS A CA 1
ATOM 812 C C . LYS A 1 109 ? -3.197 9.108 -8.732 1.00 85.69 109 LYS A C 1
ATOM 814 O O . LYS A 1 109 ? -4.100 8.275 -8.763 1.00 85.69 109 LYS A O 1
ATOM 819 N N . ALA A 1 110 ? -2.502 9.390 -7.626 1.00 88.25 110 ALA A N 1
ATOM 820 C CA . ALA A 1 110 ? -2.735 8.710 -6.349 1.00 88.25 110 ALA A CA 1
ATOM 821 C C . ALA A 1 110 ? -4.147 8.985 -5.809 1.00 88.25 110 ALA A C 1
ATOM 823 O O . ALA A 1 110 ? -4.854 8.049 -5.450 1.00 88.25 110 ALA A O 1
ATOM 824 N N . ASN A 1 111 ? -4.607 10.240 -5.856 1.00 90.44 111 ASN A N 1
ATOM 825 C CA . ASN A 1 111 ? -5.957 10.616 -5.417 1.00 90.44 111 ASN A CA 1
ATOM 826 C C . ASN A 1 111 ? -7.053 9.887 -6.211 1.00 90.44 111 ASN A C 1
ATOM 828 O O . ASN A 1 111 ? -8.026 9.402 -5.636 1.00 90.44 111 ASN A O 1
ATOM 832 N N . SER A 1 112 ? -6.891 9.773 -7.533 1.00 91.94 112 SER A N 1
ATOM 833 C CA . SER A 1 112 ? -7.845 9.046 -8.382 1.00 91.94 112 SER A CA 1
ATOM 834 C C . SER A 1 112 ? -7.807 7.542 -8.120 1.00 91.94 112 SER A C 1
ATOM 836 O O . SER A 1 112 ? -8.859 6.908 -8.091 1.00 91.94 112 SER A O 1
ATOM 838 N N . LEU A 1 113 ? -6.614 6.974 -7.905 1.00 92.25 113 LEU A N 1
ATOM 839 C CA . LEU A 1 113 ? -6.451 5.569 -7.534 1.00 92.25 113 LEU A CA 1
ATOM 840 C C . LEU A 1 113 ? -7.149 5.271 -6.204 1.00 92.25 113 LEU A C 1
ATOM 842 O O . LEU A 1 113 ? -7.975 4.371 -6.150 1.00 92.25 113 LEU A O 1
ATOM 846 N N . PHE A 1 114 ? -6.862 6.041 -5.158 1.00 94.50 114 PHE A N 1
ATOM 847 C CA . PHE A 1 114 ? -7.416 5.825 -3.821 1.00 94.50 114 PHE A CA 1
ATOM 848 C C . PHE A 1 114 ? -8.933 5.982 -3.793 1.00 94.50 114 PHE A C 1
ATOM 850 O O . PHE A 1 114 ? -9.623 5.146 -3.214 1.00 94.50 114 PHE A O 1
ATOM 857 N N . LYS A 1 115 ? -9.470 6.961 -4.527 1.00 95.06 115 LYS A N 1
ATOM 858 C CA . LYS A 1 115 ? -10.915 7.074 -4.739 1.00 95.06 115 LYS A CA 1
ATOM 859 C C . LYS A 1 115 ? -11.502 5.847 -5.449 1.00 95.06 115 LYS A C 1
ATOM 861 O O . LYS A 1 115 ? -12.549 5.360 -5.040 1.00 95.06 115 LYS A O 1
ATOM 866 N N . ALA A 1 116 ? -10.848 5.349 -6.501 1.00 94.81 116 ALA A N 1
ATOM 867 C CA . ALA A 1 116 ? -11.302 4.164 -7.236 1.00 94.81 116 ALA A CA 1
ATOM 868 C C . ALA A 1 116 ? -11.234 2.873 -6.402 1.00 94.81 116 ALA A C 1
ATOM 870 O O . ALA A 1 116 ? -11.966 1.936 -6.687 1.00 94.81 116 ALA A O 1
ATOM 871 N N . LEU A 1 117 ? -10.377 2.838 -5.380 1.00 95.69 117 LEU A N 1
ATOM 872 C CA . LEU A 1 117 ? -10.256 1.739 -4.422 1.00 95.69 117 LEU A CA 1
ATOM 873 C C . LEU A 1 117 ? -11.207 1.874 -3.218 1.00 95.69 117 LEU A C 1
ATOM 875 O O . LEU A 1 117 ? -11.058 1.150 -2.240 1.00 95.69 117 LEU A O 1
ATOM 879 N N . GLY A 1 118 ? -12.167 2.805 -3.260 1.00 96.12 118 GLY A N 1
ATOM 880 C CA . GLY A 1 118 ? -13.156 2.985 -2.192 1.00 96.12 118 GLY A CA 1
ATOM 881 C C . GLY A 1 118 ? -12.653 3.760 -0.971 1.00 96.12 118 GLY A C 1
ATOM 882 O O . GLY A 1 118 ? -13.338 3.793 0.050 1.00 96.12 118 GLY A O 1
ATOM 883 N N . GLY A 1 119 ? -11.489 4.408 -1.064 1.00 96.38 119 GLY A N 1
ATOM 884 C CA . GLY A 1 119 ? -10.922 5.185 0.034 1.00 96.38 119 GLY A CA 1
ATOM 885 C C . GLY A 1 119 ? -11.838 6.326 0.478 1.00 96.38 119 GLY A C 1
ATOM 886 O O . GLY A 1 119 ? -12.330 7.110 -0.342 1.00 96.38 119 GLY A O 1
ATOM 887 N N . LYS A 1 120 ? -12.030 6.450 1.791 1.00 96.38 120 LYS A N 1
ATOM 888 C CA . LYS A 1 120 ? -12.806 7.522 2.426 1.00 96.38 120 LYS A CA 1
ATOM 889 C C . LYS A 1 120 ? -11.867 8.638 2.855 1.00 96.38 120 LYS A C 1
ATOM 891 O O . LYS A 1 120 ? -10.881 8.394 3.538 1.00 96.38 120 LYS A O 1
ATOM 896 N N . VAL A 1 121 ? -12.172 9.877 2.486 1.00 94.69 121 VAL A N 1
ATOM 897 C CA . VAL A 1 121 ? -11.389 11.023 2.963 1.00 94.69 121 VAL A CA 1
ATOM 898 C C . VAL A 1 121 ? -11.791 11.330 4.404 1.00 94.69 121 VAL A C 1
ATOM 900 O O . VAL A 1 121 ? -12.905 11.790 4.642 1.00 94.69 121 VAL A O 1
ATOM 903 N N . ILE A 1 122 ? -10.884 11.098 5.353 1.00 91.88 122 ILE A N 1
ATOM 904 C CA . ILE A 1 122 ? -11.114 11.354 6.789 1.00 91.88 122 ILE A CA 1
ATOM 905 C C . ILE A 1 122 ? -10.525 12.692 7.254 1.00 91.88 122 ILE A C 1
ATOM 907 O O . ILE A 1 122 ? -10.928 13.232 8.283 1.00 91.88 122 ILE A O 1
ATOM 911 N N . ARG A 1 123 ? -9.608 13.275 6.470 1.00 83.69 123 ARG A N 1
ATOM 912 C CA . ARG A 1 123 ? -9.094 14.638 6.668 1.00 83.69 123 ARG A CA 1
ATOM 913 C C . ARG A 1 123 ? -8.784 15.285 5.308 1.00 83.69 123 ARG A C 1
ATOM 915 O O . ARG A 1 123 ? -7.812 14.887 4.668 1.00 83.69 123 ARG A O 1
ATOM 922 N N . PRO A 1 124 ? -9.591 16.264 4.852 1.00 66.44 124 PRO A N 1
ATOM 923 C CA . PRO A 1 124 ? -9.433 16.882 3.531 1.00 66.44 124 PRO A CA 1
ATOM 924 C C . PRO A 1 124 ? -8.532 18.136 3.498 1.00 66.44 124 PRO A C 1
ATOM 926 O O . PRO A 1 124 ? -8.403 18.749 2.442 1.00 66.44 124 PRO A O 1
ATOM 929 N N . LEU A 1 125 ? -7.955 18.573 4.625 1.00 65.00 125 LEU A N 1
ATOM 930 C CA . LEU A 1 125 ? -7.324 19.897 4.738 1.00 65.00 125 LEU A CA 1
ATOM 931 C C . LEU A 1 125 ? -5.837 19.915 4.333 1.00 65.00 125 LEU A C 1
ATOM 933 O O . LEU A 1 125 ? -5.106 18.997 4.696 1.00 65.00 125 LEU A O 1
ATOM 937 N N . PRO A 1 126 ? -5.345 20.990 3.681 1.00 64.81 126 PRO A N 1
ATOM 938 C CA . PRO A 1 126 ? -3.920 21.174 3.410 1.00 64.81 126 PRO A CA 1
ATOM 939 C C . PRO A 1 126 ? -3.064 21.016 4.680 1.00 64.81 126 PRO A C 1
ATOM 941 O O . PRO A 1 126 ? -3.486 21.450 5.754 1.00 64.81 126 PRO A O 1
ATOM 944 N N . PRO A 1 127 ? -1.855 20.435 4.573 1.00 77.75 127 PRO A N 1
ATOM 945 C CA . PRO A 1 127 ? -1.117 20.180 3.330 1.00 77.75 127 PRO A CA 1
ATOM 946 C C . PRO A 1 127 ? -1.362 18.803 2.679 1.00 77.75 127 PRO A C 1
ATOM 948 O O . PRO A 1 127 ? -0.753 18.510 1.649 1.00 77.75 127 PRO A O 1
ATOM 951 N N . THR A 1 128 ? -2.205 17.931 3.246 1.00 84.19 128 THR A N 1
ATOM 952 C CA . THR A 1 128 ? -2.357 16.541 2.771 1.00 84.19 128 THR A CA 1
ATOM 953 C C . THR A 1 128 ? -3.811 16.071 2.777 1.00 84.19 128 THR A C 1
ATOM 955 O O . THR A 1 128 ? -4.619 16.507 3.586 1.00 84.19 128 THR A O 1
ATOM 958 N N . THR A 1 129 ? -4.166 15.159 1.874 1.00 88.50 129 THR A N 1
ATOM 959 C CA . THR A 1 129 ? -5.436 14.427 1.952 1.00 88.50 129 THR A CA 1
ATOM 960 C C . THR A 1 129 ? -5.182 13.090 2.630 1.00 88.50 129 THR A C 1
ATOM 962 O O . THR A 1 129 ? -4.320 12.336 2.178 1.00 88.50 129 THR A O 1
ATOM 965 N N . VAL A 1 130 ? -5.922 12.796 3.701 1.00 91.44 130 VAL A N 1
ATOM 966 C CA . VAL A 1 130 ? -5.855 11.498 4.388 1.00 91.44 130 VAL A CA 1
ATOM 967 C C . VAL A 1 130 ? -7.020 10.628 3.960 1.00 91.44 130 VAL A C 1
ATOM 969 O O . VAL A 1 130 ? -8.183 11.030 4.071 1.00 91.44 130 VAL A O 1
ATOM 972 N N . TRP A 1 131 ? -6.677 9.434 3.505 1.00 94.75 131 TRP A N 1
ATOM 973 C CA . TRP A 1 131 ? -7.578 8.392 3.057 1.00 94.75 131 TRP A CA 1
ATOM 974 C C . TRP A 1 131 ? -7.601 7.272 4.081 1.00 94.75 131 TRP A C 1
ATOM 976 O O . TRP A 1 131 ? -6.555 6.881 4.588 1.00 94.75 131 TRP A O 1
ATOM 986 N N . GLU A 1 132 ? -8.782 6.740 4.340 1.00 97.31 132 GLU A N 1
ATOM 987 C CA . GLU A 1 132 ? -8.992 5.533 5.121 1.00 97.31 132 GLU A CA 1
ATOM 988 C C . GLU A 1 132 ? -9.589 4.445 4.231 1.00 97.31 132 GLU A C 1
ATOM 990 O O . GLU A 1 132 ? -10.487 4.708 3.424 1.00 97.31 132 GLU A O 1
ATOM 995 N N . PHE A 1 133 ? -9.106 3.223 4.411 1.00 98.31 133 PHE A N 1
ATOM 996 C CA . PHE A 1 133 ? -9.616 2.018 3.778 1.00 98.31 133 PHE A CA 1
ATOM 997 C C . PHE A 1 133 ? -9.937 0.991 4.859 1.00 98.31 133 PHE A C 1
ATOM 999 O O . PHE A 1 133 ? -9.093 0.699 5.708 1.00 98.31 133 PHE A O 1
ATOM 1006 N N . GLU A 1 134 ? -11.138 0.427 4.809 1.00 98.44 134 GLU A N 1
ATOM 1007 C CA . GLU A 1 134 ? -11.421 -0.837 5.487 1.00 98.44 134 GLU A CA 1
ATOM 1008 C C . GLU A 1 134 ? -10.789 -1.955 4.639 1.00 98.44 134 GLU A C 1
ATOM 1010 O O . GLU A 1 134 ? -10.831 -1.904 3.406 1.00 98.44 134 GLU A O 1
ATOM 1015 N N . VAL A 1 135 ? -10.077 -2.878 5.285 1.00 98.31 135 VAL A N 1
ATOM 1016 C CA . VAL A 1 135 ? -9.197 -3.826 4.589 1.00 98.31 135 VAL A CA 1
ATOM 1017 C C . VAL A 1 135 ? -9.991 -4.848 3.780 1.00 98.31 135 VAL A C 1
ATOM 1019 O O . VAL A 1 135 ? -9.582 -5.152 2.656 1.00 98.31 135 VAL A O 1
ATOM 1022 N N . ASP A 1 136 ? -11.111 -5.351 4.296 1.00 98.06 136 ASP A N 1
ATOM 1023 C CA . ASP A 1 136 ? -11.940 -6.312 3.564 1.00 98.06 136 ASP A CA 1
ATOM 1024 C C . ASP A 1 136 ? -12.648 -5.648 2.371 1.00 98.06 136 ASP A C 1
ATOM 1026 O O . ASP A 1 136 ? -12.571 -6.172 1.256 1.00 98.06 136 ASP A O 1
ATOM 1030 N N . ASP A 1 137 ? -13.207 -4.448 2.551 1.00 98.06 137 ASP A N 1
ATOM 1031 C CA . ASP A 1 137 ? -13.780 -3.630 1.475 1.00 98.06 137 ASP A CA 1
ATOM 1032 C C . ASP A 1 137 ? -12.738 -3.350 0.379 1.00 98.06 137 ASP A C 1
ATOM 1034 O O . ASP A 1 137 ? -13.029 -3.464 -0.815 1.00 98.06 137 ASP A O 1
ATOM 1038 N N . LEU A 1 138 ? -11.505 -2.999 0.763 1.00 97.94 138 LEU A N 1
ATOM 1039 C CA . LEU A 1 138 ? -10.406 -2.745 -0.171 1.00 97.94 138 LEU A CA 1
ATOM 1040 C C . LEU A 1 138 ? -10.046 -4.000 -0.975 1.00 97.94 138 LEU A C 1
ATOM 1042 O O . LEU A 1 138 ? -9.877 -3.927 -2.197 1.00 97.94 138 LEU A O 1
ATOM 1046 N N . ILE A 1 139 ? -9.930 -5.148 -0.303 1.00 97.69 139 ILE A N 1
ATOM 1047 C CA . ILE A 1 139 ? -9.669 -6.440 -0.946 1.00 97.69 139 ILE A CA 1
ATOM 1048 C C . ILE A 1 139 ? -10.786 -6.766 -1.936 1.00 97.69 139 ILE A C 1
ATOM 1050 O O . ILE A 1 139 ? -10.505 -7.148 -3.075 1.00 97.69 139 ILE A O 1
ATOM 1054 N N . ASP A 1 140 ? -12.040 -6.594 -1.533 1.00 96.12 140 ASP A N 1
ATOM 1055 C CA . ASP A 1 140 ? -13.177 -6.892 -2.389 1.00 96.12 140 ASP A CA 1
ATOM 1056 C C . ASP A 1 140 ? -13.243 -5.942 -3.585 1.00 96.12 140 ASP A C 1
ATOM 1058 O O . ASP A 1 140 ? -13.402 -6.417 -4.710 1.00 96.12 140 ASP A O 1
ATOM 1062 N N . GLN A 1 141 ? -13.004 -4.639 -3.414 1.00 95.25 141 GLN A N 1
ATOM 1063 C CA . GLN A 1 141 ? -12.880 -3.709 -4.544 1.00 95.25 141 GLN A CA 1
ATOM 1064 C C . GLN A 1 141 ? -11.792 -4.152 -5.530 1.00 95.25 141 GLN A C 1
ATOM 1066 O O . GLN A 1 141 ? -12.032 -4.195 -6.738 1.00 95.25 141 GLN A O 1
ATOM 1071 N N . LEU A 1 142 ? -10.614 -4.540 -5.033 1.00 94.44 142 LEU A N 1
ATOM 1072 C CA . LEU A 1 142 ? -9.497 -4.988 -5.869 1.00 94.44 142 LEU A CA 1
ATOM 1073 C C . LEU A 1 142 ? -9.800 -6.289 -6.627 1.00 94.44 142 LEU A C 1
ATOM 1075 O O . LEU A 1 142 ? -9.402 -6.405 -7.786 1.00 94.44 142 LEU A O 1
ATOM 1079 N N . LYS A 1 143 ? -10.528 -7.242 -6.030 1.00 92.25 143 LYS A N 1
ATOM 1080 C CA . LYS A 1 143 ? -10.947 -8.485 -6.712 1.00 92.25 143 LYS A CA 1
ATOM 1081 C C . LYS A 1 143 ? -11.866 -8.232 -7.907 1.00 92.25 143 LYS A C 1
ATOM 1083 O O . LYS A 1 143 ? -11.829 -8.995 -8.870 1.00 92.25 143 LYS A O 1
ATOM 1088 N N . HIS A 1 144 ? -12.692 -7.187 -7.845 1.00 90.62 144 HIS A N 1
ATOM 1089 C CA . HIS A 1 144 ? -13.628 -6.839 -8.917 1.00 90.62 144 HIS A CA 1
ATOM 1090 C C . HIS A 1 144 ? -12.975 -6.028 -10.048 1.00 90.62 144 HIS A C 1
ATOM 1092 O O . HIS A 1 144 ? -13.611 -5.792 -11.076 1.00 90.62 144 HIS A O 1
ATOM 1098 N N . MET A 1 145 ? -11.713 -5.604 -9.905 1.00 88.75 145 MET A N 1
ATOM 1099 C CA . MET A 1 145 ? -11.010 -4.892 -10.971 1.00 88.75 145 MET A CA 1
ATOM 1100 C C . MET A 1 145 ? -10.526 -5.857 -12.060 1.00 88.75 145 MET A C 1
ATOM 1102 O O . MET A 1 145 ? -9.838 -6.837 -11.791 1.00 88.75 145 MET A O 1
ATOM 1106 N N . GLU A 1 146 ? -10.801 -5.531 -13.324 1.00 80.50 146 GLU A N 1
ATOM 1107 C CA . GLU A 1 146 ? -10.321 -6.318 -14.472 1.00 80.50 146 GLU A CA 1
ATOM 1108 C C . GLU A 1 146 ? -8.824 -6.117 -14.768 1.00 80.50 146 GLU A C 1
ATOM 1110 O O . GLU A 1 146 ? -8.206 -6.940 -15.441 1.00 80.50 146 GLU A O 1
ATOM 1115 N N . LYS A 1 147 ? -8.232 -5.013 -14.288 1.00 82.00 147 LYS A N 1
ATOM 1116 C CA . LYS A 1 147 ? -6.829 -4.645 -14.524 1.00 82.00 147 LYS A CA 1
ATOM 1117 C C . LYS A 1 147 ? -6.129 -4.179 -13.239 1.00 82.00 147 LYS A C 1
ATOM 1119 O O . LYS A 1 147 ? -6.739 -3.450 -12.453 1.00 82.00 147 LYS A O 1
ATOM 1124 N N . PRO A 1 148 ? -4.817 -4.446 -13.089 1.00 84.56 148 PRO A N 1
ATOM 1125 C CA . PRO A 1 148 ? -3.965 -5.214 -14.009 1.00 84.56 148 PRO A CA 1
ATOM 1126 C C . PRO A 1 148 ? -4.231 -6.727 -13.945 1.00 84.56 148 PRO A C 1
ATOM 1128 O O . PRO A 1 148 ? -4.679 -7.227 -12.919 1.00 84.56 148 PRO A O 1
ATOM 1131 N N . GLU A 1 149 ? -3.912 -7.453 -15.024 1.00 79.38 149 GLU A N 1
ATOM 1132 C CA . GLU A 1 149 ? -4.133 -8.911 -15.141 1.00 79.38 149 GLU A CA 1
ATOM 1133 C C . GLU A 1 149 ? -3.522 -9.702 -13.972 1.00 79.38 149 GLU A C 1
ATOM 1135 O O . GLU A 1 149 ? -4.117 -10.665 -13.486 1.00 79.38 149 GLU A O 1
ATOM 1140 N N . GLY A 1 150 ? -2.380 -9.236 -13.453 1.00 81.62 150 GLY A N 1
ATOM 1141 C CA . GLY A 1 150 ? -1.696 -9.835 -12.308 1.00 81.62 150 GLY A CA 1
ATOM 1142 C C . GLY A 1 150 ? -2.490 -9.826 -10.995 1.00 81.62 150 GLY A C 1
ATOM 1143 O O . GLY A 1 150 ? -2.160 -10.605 -10.105 1.00 81.62 150 GLY A O 1
ATOM 1144 N N . LEU A 1 151 ? -3.555 -9.020 -10.853 1.00 84.06 151 LEU A N 1
ATOM 1145 C CA . LEU A 1 151 ? -4.382 -9.024 -9.634 1.00 84.06 151 LEU A CA 1
ATOM 1146 C C . LEU A 1 151 ? -4.999 -10.399 -9.372 1.00 84.06 151 LEU A C 1
ATOM 1148 O O . LEU A 1 151 ? -5.052 -10.842 -8.228 1.00 84.06 151 LEU A O 1
ATOM 1152 N N . ARG A 1 152 ? -5.407 -11.110 -10.430 1.00 81.69 152 ARG A N 1
ATOM 1153 C CA . ARG A 1 152 ? -5.961 -12.465 -10.298 1.00 81.69 152 ARG A CA 1
ATOM 1154 C C . ARG A 1 152 ? -4.953 -13.425 -9.670 1.00 81.69 152 ARG A C 1
ATOM 1156 O O . ARG A 1 152 ? -5.327 -14.196 -8.794 1.00 81.69 152 ARG A O 1
ATOM 1163 N N . ALA A 1 153 ? -3.685 -13.328 -10.073 1.00 81.19 153 ALA A N 1
ATOM 1164 C CA . ALA A 1 153 ? -2.610 -14.150 -9.527 1.00 81.19 153 ALA A CA 1
ATOM 1165 C C . ALA A 1 153 ? -2.321 -13.827 -8.050 1.00 81.19 153 ALA A C 1
ATOM 1167 O O . ALA A 1 153 ? -2.078 -14.736 -7.254 1.00 81.19 153 ALA A O 1
ATOM 1168 N N . VAL A 1 154 ? -2.400 -12.547 -7.657 1.00 81.50 154 VAL A N 1
ATOM 1169 C CA . VAL A 1 154 ? -2.243 -12.134 -6.250 1.00 81.50 154 VAL A CA 1
ATOM 1170 C C . VAL A 1 154 ? -3.306 -12.795 -5.368 1.00 81.50 154 VAL A C 1
ATOM 1172 O O . VAL A 1 154 ? -2.969 -13.343 -4.318 1.00 81.50 154 VAL A O 1
ATOM 1175 N N . PHE A 1 155 ? -4.569 -12.804 -5.808 1.00 83.69 155 PHE A N 1
ATOM 1176 C CA . PHE A 1 155 ? -5.672 -13.391 -5.041 1.00 83.69 155 PHE A CA 1
ATOM 1177 C C . PHE A 1 155 ? -5.732 -14.920 -5.088 1.00 83.69 155 PHE A C 1
ATOM 1179 O O . PHE A 1 155 ? -6.199 -15.516 -4.126 1.00 83.69 155 PHE A O 1
ATOM 1186 N N . SER A 1 156 ? -5.254 -15.573 -6.151 1.00 77.06 156 SER A N 1
ATOM 1187 C CA . SER A 1 156 ? -5.210 -17.043 -6.203 1.00 77.06 156 SER A CA 1
ATOM 1188 C C . SER A 1 156 ? -4.103 -17.645 -5.337 1.00 77.06 156 SER A C 1
ATOM 1190 O O . SER A 1 156 ? -4.202 -18.799 -4.939 1.00 77.06 156 SER A O 1
ATOM 1192 N N . THR A 1 157 ? -3.035 -16.887 -5.082 1.00 71.50 157 THR A N 1
ATOM 1193 C CA . THR A 1 157 ? -1.849 -17.367 -4.347 1.00 71.50 157 THR A CA 1
ATOM 1194 C C . THR A 1 157 ? -1.969 -17.147 -2.838 1.00 71.50 157 THR A C 1
ATOM 1196 O O . THR A 1 157 ? -1.384 -17.889 -2.059 1.00 71.50 157 THR A O 1
ATOM 1199 N N . ASN A 1 158 ? -2.736 -16.133 -2.427 1.00 61.53 158 ASN A N 1
ATOM 1200 C CA . ASN A 1 158 ? -2.855 -15.681 -1.036 1.00 61.53 158 ASN A CA 1
ATOM 1201 C C . ASN A 1 158 ? -4.311 -15.720 -0.518 1.00 61.53 158 ASN A C 1
ATOM 1203 O O . ASN A 1 158 ? -4.642 -15.022 0.446 1.00 61.53 158 ASN A O 1
ATOM 1207 N N . GLY A 1 159 ? -5.186 -16.439 -1.228 1.00 51.66 159 GLY A N 1
ATOM 1208 C CA . GLY A 1 159 ? -6.612 -16.597 -0.929 1.00 51.66 159 GLY A CA 1
ATOM 1209 C C . GLY A 1 159 ? -6.903 -17.706 0.066 1.00 51.66 159 GLY A C 1
ATOM 1210 O O . GLY A 1 159 ? -6.160 -18.710 0.064 1.00 51.66 159 GLY A O 1
#

Organism: NCBI:txid652676

Secondary structure (DSSP, 8-state):
--HHHHHHHT-SSS-PPPHHHHHHHH---SSSEEEEEEE-TTSTT--EEEEEEEEESSTT-SEEEEEEEE-GGGTTSSHHHHHHHHHHHHHHHTT--EEEEEE-TT-HHHHHHHHHTT-EEEE--TT-EEEEEEHHHHHHHHHT---STHHHHHHHH--

pLDDT: mean 85.09, std 12.53, range [42.25, 98.44]

Sequence (159 aa):
MSPESRYLRFFSGANPVPDAVVHSLANADGKAHIAWGILDASEDDTPLMAAAHAIRAEPDSKRAELALGVLDQYQAHGLSRLLIASVALSCRAQGITTLEAETLPENRKANSLFKALGGKVIRPLPPTTVWEFEVDDLIDQLKHMEKPEGLRAVFSTNG

Radius of gyration: 14.82 Å; chains: 1; bounding box: 35×38×35 Å

InterPro domains:
  IPR000182 GNAT domain [PF00583] (37-118)
  IPR016181 Acyl-CoA N-acyltransferase [SSF55729] (32-123)